Protein AF-A0A415LJX2-F1 (afdb_monomer_lite)

Secondary structure (DSSP, 8-state):
--------------GGG-SEE-HHHHHHHH---HHHHHHHHTSTT-TTEEEETTEEEEEHHHHHHHHHH-S--

Radius of gyration: 14.6 Å; chains: 1; bounding box: 52×24×29 Å

Structure (mmCIF, N/CA/C/O backbone):
data_AF-A0A415LJX2-F1
#
_entry.id   AF-A0A415LJX2-F1
#
loop_
_atom_site.group_PDB
_atom_site.id
_atom_site.type_symbol
_atom_site.label_atom_id
_atom_site.label_alt_id
_atom_site.label_comp_id
_atom_site.label_asym_id
_atom_site.label_entity_id
_atom_site.label_seq_id
_atom_site.pdbx_PDB_ins_code
_atom_site.Cartn_x
_atom_site.Cartn_y
_atom_site.Cartn_z
_atom_site.occupancy
_atom_site.B_iso_or_equiv
_atom_site.auth_seq_id
_atom_site.auth_comp_id
_atom_site.auth_asym_id
_atom_site.auth_atom_id
_atom_site.pdbx_PDB_model_num
ATOM 1 N N . MET A 1 1 ? 36.058 5.826 -10.785 1.00 40.66 1 MET A N 1
ATOM 2 C CA . MET A 1 1 ? 34.844 6.397 -10.167 1.00 40.66 1 MET A CA 1
ATOM 3 C C . MET A 1 1 ? 33.705 5.457 -10.487 1.00 40.66 1 MET A C 1
ATOM 5 O O . MET A 1 1 ? 33.475 5.168 -11.650 1.00 40.66 1 MET A O 1
ATOM 9 N N . SER A 1 2 ? 33.146 4.860 -9.445 1.00 45.72 2 SER A N 1
ATOM 10 C CA . SER A 1 2 ? 32.287 3.683 -9.493 1.00 45.72 2 SER A CA 1
ATOM 11 C C . SER A 1 2 ? 30.971 3.980 -10.212 1.00 45.72 2 SER A C 1
ATOM 13 O O . SER A 1 2 ? 30.116 4.676 -9.668 1.00 45.72 2 SER A O 1
ATOM 15 N N . GLU A 1 3 ? 30.794 3.445 -11.421 1.00 46.66 3 GLU A N 1
ATOM 16 C CA . GLU A 1 3 ? 29.479 3.375 -12.058 1.00 46.66 3 GLU A CA 1
ATOM 17 C C . GLU A 1 3 ? 28.623 2.392 -11.259 1.00 46.66 3 GLU A C 1
ATOM 19 O O . GLU A 1 3 ? 28.733 1.170 -11.377 1.00 46.66 3 GLU A O 1
ATOM 24 N N . GLY A 1 4 ? 27.821 2.956 -10.356 1.00 47.97 4 GLY A N 1
ATOM 25 C CA . GLY A 1 4 ? 26.856 2.229 -9.553 1.00 47.97 4 GLY A CA 1
ATOM 26 C C . GLY A 1 4 ? 25.968 1.374 -10.449 1.00 47.97 4 GLY A C 1
ATOM 27 O O . GLY A 1 4 ? 25.357 1.862 -11.396 1.00 47.97 4 GLY A O 1
ATOM 28 N N . ILE A 1 5 ? 25.940 0.085 -10.128 1.00 53.94 5 ILE A N 1
ATOM 29 C CA . ILE A 1 5 ? 25.160 -0.992 -10.735 1.00 53.94 5 ILE A CA 1
ATOM 30 C C . ILE A 1 5 ? 23.772 -0.481 -11.164 1.00 53.94 5 ILE A C 1
ATOM 32 O O . ILE A 1 5 ? 22.841 -0.411 -10.360 1.00 53.94 5 ILE A O 1
ATOM 36 N N . ARG A 1 6 ? 23.613 -0.147 -12.452 1.00 53.88 6 ARG A N 1
ATOM 37 C CA . ARG A 1 6 ? 22.299 0.001 -13.086 1.00 53.88 6 ARG A CA 1
ATOM 38 C C . ARG A 1 6 ? 21.666 -1.383 -13.104 1.00 53.88 6 ARG A C 1
ATOM 40 O O . ARG A 1 6 ? 21.965 -2.191 -13.983 1.00 53.88 6 ARG A O 1
ATOM 47 N N . ARG A 1 7 ? 20.837 -1.683 -12.102 1.00 57.31 7 ARG A N 1
ATOM 48 C CA . ARG A 1 7 ? 20.012 -2.893 -12.094 1.00 57.31 7 ARG A CA 1
ATOM 49 C C . ARG A 1 7 ? 19.115 -2.856 -13.332 1.00 57.31 7 ARG A C 1
ATOM 51 O O . ARG A 1 7 ? 18.161 -2.089 -13.397 1.00 57.31 7 ARG A O 1
ATOM 58 N N . ARG A 1 8 ? 19.490 -3.641 -14.339 1.00 67.62 8 ARG A N 1
ATOM 59 C CA . ARG A 1 8 ? 18.610 -4.049 -15.430 1.00 67.62 8 ARG A CA 1
ATOM 60 C C . ARG A 1 8 ? 17.607 -5.022 -14.838 1.00 67.62 8 ARG A C 1
ATOM 62 O O . ARG A 1 8 ? 18.032 -6.108 -14.497 1.00 67.62 8 ARG A O 1
ATOM 69 N N . ASP A 1 9 ? 16.356 -4.591 -14.744 1.00 49.09 9 ASP A N 1
ATOM 70 C CA . ASP A 1 9 ? 15.101 -5.357 -14.775 1.00 49.09 9 ASP A CA 1
ATOM 71 C C . ASP A 1 9 ? 14.015 -4.261 -14.880 1.00 49.09 9 ASP A C 1
ATOM 73 O O . ASP A 1 9 ? 14.035 -3.323 -14.094 1.00 49.09 9 ASP A O 1
ATOM 77 N N . SER A 1 10 ? 13.052 -4.176 -15.790 1.00 46.72 10 SER A N 1
ATOM 78 C CA . SER A 1 10 ? 12.518 -5.042 -16.834 1.00 46.72 10 SER A CA 1
ATOM 79 C C . SER A 1 10 ? 11.390 -4.220 -17.486 1.00 46.72 10 SER A C 1
ATOM 81 O O . SER A 1 10 ? 10.602 -3.618 -16.763 1.00 46.72 10 SER A O 1
ATOM 83 N N . ASN A 1 11 ? 11.300 -4.176 -18.812 1.00 48.94 11 ASN A N 1
ATOM 84 C CA . ASN A 1 11 ? 10.056 -3.982 -19.567 1.00 48.94 11 ASN A CA 1
ATOM 85 C C . ASN A 1 11 ? 8.947 -3.067 -18.955 1.00 48.94 11 ASN A C 1
ATOM 87 O O . ASN A 1 11 ? 8.021 -3.532 -18.299 1.00 48.94 11 ASN A O 1
ATOM 91 N N . THR A 1 12 ? 9.045 -1.759 -19.201 1.00 61.19 12 THR A N 1
ATOM 92 C CA . THR A 1 12 ? 8.016 -0.942 -19.891 1.00 61.19 12 THR A CA 1
ATOM 93 C C . THR A 1 12 ? 6.534 -1.014 -19.478 1.00 61.19 12 THR A C 1
ATOM 95 O O . THR A 1 12 ? 5.678 -0.716 -20.303 1.00 61.19 12 THR A O 1
ATOM 98 N N . VAL A 1 1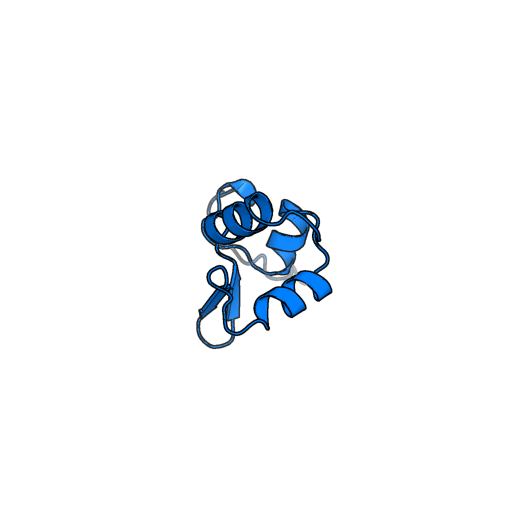3 ? 6.170 -1.371 -18.245 1.00 62.12 13 VAL A N 1
ATOM 99 C CA . VAL A 1 13 ? 4.772 -1.225 -17.791 1.00 62.12 13 VAL A CA 1
ATOM 100 C C . VAL A 1 13 ? 4.646 0.041 -16.943 1.00 62.12 13 VAL A C 1
ATOM 102 O O . VAL A 1 13 ? 5.209 0.083 -15.837 1.00 62.12 13 VAL A O 1
ATOM 105 N N . PRO A 1 14 ? 3.932 1.073 -17.436 1.00 77.00 14 PRO A N 1
ATOM 106 C CA . PRO A 1 14 ? 3.642 2.267 -16.654 1.00 77.00 14 PRO A CA 1
ATOM 107 C C . PRO A 1 14 ? 2.970 1.910 -15.329 1.00 77.00 14 PRO A C 1
ATOM 109 O O . PRO A 1 14 ? 2.244 0.920 -15.253 1.00 77.00 14 PRO A O 1
ATOM 112 N N . LEU A 1 15 ? 3.168 2.727 -14.293 1.00 77.94 15 LEU A N 1
ATOM 113 C CA . LEU A 1 15 ? 2.609 2.476 -12.959 1.00 77.94 15 LEU A CA 1
ATOM 114 C C . LEU A 1 15 ? 1.090 2.228 -13.005 1.00 77.94 15 LEU A C 1
ATOM 116 O O . LEU A 1 15 ? 0.597 1.292 -12.389 1.00 77.94 15 LEU A O 1
ATOM 120 N N . TRP A 1 16 ? 0.364 2.969 -13.839 1.00 79.44 16 TRP A N 1
ATOM 121 C CA . TRP A 1 16 ? -1.080 2.816 -14.042 1.00 79.44 16 TRP A CA 1
ATOM 122 C C . TRP A 1 16 ? -1.513 1.527 -14.768 1.00 79.44 16 TRP A C 1
ATOM 124 O O . TRP A 1 16 ? -2.695 1.205 -14.772 1.00 79.44 16 TRP A O 1
ATOM 134 N N . HIS A 1 17 ? -0.596 0.774 -15.383 1.00 77.19 17 HIS A N 1
ATOM 135 C CA . HIS A 1 17 ? -0.883 -0.513 -16.040 1.00 77.19 17 HIS A CA 1
ATOM 136 C C . HIS A 1 17 ? -0.435 -1.730 -15.227 1.00 77.19 17 HIS A C 1
ATOM 138 O O . HIS A 1 17 ? -0.635 -2.870 -15.650 1.00 77.19 17 HIS A O 1
ATOM 144 N N . ARG A 1 18 ? 0.180 -1.531 -14.058 1.00 83.50 18 ARG A N 1
ATOM 145 C CA . ARG A 1 18 ? 0.597 -2.655 -13.220 1.00 83.50 18 ARG A CA 1
ATOM 146 C C . ARG A 1 18 ? -0.599 -3.252 -12.491 1.00 83.50 18 ARG A C 1
ATOM 148 O O . ARG A 1 18 ? -1.449 -2.541 -11.962 1.00 83.50 18 ARG A O 1
ATOM 155 N N . TYR A 1 19 ? -0.626 -4.581 -12.426 1.00 86.75 19 TYR A N 1
ATOM 156 C CA . TYR A 1 19 ? -1.637 -5.320 -11.670 1.00 86.75 19 TYR A CA 1
ATOM 157 C C . TYR A 1 19 ? -1.515 -5.076 -10.158 1.00 86.75 19 TYR A C 1
ATOM 159 O O . TYR A 1 19 ? -2.508 -4.835 -9.469 1.00 86.75 19 TYR A O 1
ATOM 167 N N . ALA A 1 20 ? -0.283 -5.112 -9.645 1.00 89.19 20 ALA A N 1
ATOM 168 C CA . ALA A 1 20 ? 0.021 -4.861 -8.247 1.00 89.19 20 ALA A CA 1
ATOM 169 C C . ALA A 1 20 ? 1.105 -3.785 -8.113 1.00 89.19 20 ALA A C 1
ATOM 171 O O . ALA A 1 20 ? 2.065 -3.755 -8.886 1.00 89.19 20 ALA A O 1
ATOM 172 N N . LEU A 1 21 ? 0.931 -2.918 -7.124 1.00 90.69 21 LEU A N 1
ATOM 173 C CA . LEU A 1 21 ? 1.762 -1.758 -6.831 1.00 90.69 21 LEU A CA 1
ATOM 174 C C . LEU A 1 21 ? 2.410 -1.926 -5.462 1.00 90.69 21 LEU A C 1
ATOM 176 O O . LEU A 1 21 ? 1.821 -2.489 -4.542 1.00 90.69 21 LEU A O 1
ATOM 180 N N . THR A 1 22 ? 3.623 -1.422 -5.294 1.00 90.62 22 THR A N 1
ATOM 181 C CA . THR A 1 22 ? 4.183 -1.230 -3.950 1.00 90.62 22 THR A CA 1
ATOM 182 C C . THR A 1 22 ? 3.467 -0.082 -3.232 1.00 90.62 22 THR A C 1
ATOM 184 O O . THR A 1 22 ? 2.799 0.731 -3.864 1.00 90.62 22 THR A O 1
ATOM 187 N N . ILE A 1 23 ? 3.626 0.025 -1.909 1.00 90.06 23 ILE A N 1
ATOM 188 C CA . ILE A 1 23 ? 3.026 1.120 -1.121 1.00 90.06 23 ILE A CA 1
ATOM 189 C C . ILE A 1 23 ? 3.439 2.492 -1.674 1.00 90.06 23 ILE A C 1
ATOM 191 O O . ILE A 1 23 ? 2.604 3.379 -1.798 1.00 90.06 23 ILE A O 1
ATOM 195 N N . ASN A 1 24 ? 4.709 2.649 -2.051 1.00 89.62 24 ASN A N 1
ATOM 196 C CA . ASN A 1 24 ? 5.220 3.902 -2.601 1.00 89.62 24 ASN A CA 1
ATOM 197 C C . ASN A 1 24 ? 4.634 4.203 -3.993 1.00 89.62 24 ASN A C 1
ATOM 199 O O . ASN A 1 24 ? 4.257 5.333 -4.283 1.00 89.62 24 ASN A O 1
ATOM 203 N N . GLU A 1 25 ? 4.497 3.189 -4.847 1.00 89.38 25 GLU A N 1
ATOM 204 C CA . GLU A 1 25 ? 3.881 3.360 -6.168 1.00 89.38 25 GLU A CA 1
ATOM 205 C C . GLU A 1 25 ? 2.384 3.655 -6.066 1.00 89.38 25 GLU A C 1
ATOM 207 O O . GLU A 1 25 ? 1.880 4.518 -6.776 1.00 89.38 25 GLU A O 1
ATOM 212 N N . ALA A 1 26 ? 1.673 2.985 -5.157 1.00 90.00 26 ALA A N 1
ATOM 213 C CA . ALA A 1 26 ? 0.274 3.279 -4.876 1.00 90.00 26 ALA A CA 1
ATOM 214 C C . ALA A 1 26 ? 0.104 4.700 -4.323 1.00 90.00 26 ALA A C 1
ATOM 216 O O . ALA A 1 26 ? -0.825 5.395 -4.726 1.00 90.00 26 ALA A O 1
ATOM 217 N N . ALA A 1 27 ? 1.031 5.164 -3.480 1.00 91.00 27 ALA A N 1
ATOM 218 C CA . ALA A 1 27 ? 1.033 6.541 -3.004 1.00 91.00 27 ALA A CA 1
ATOM 219 C C . ALA A 1 27 ? 1.170 7.549 -4.154 1.00 91.00 27 ALA A C 1
ATOM 221 O O . ALA A 1 27 ? 0.485 8.563 -4.151 1.00 91.00 27 ALA A O 1
ATOM 222 N N . GLN A 1 28 ? 1.986 7.252 -5.169 1.00 88.38 28 GLN A N 1
ATOM 223 C CA . GLN A 1 28 ? 2.131 8.106 -6.353 1.00 88.38 28 GLN A CA 1
ATOM 224 C C . GLN A 1 28 ? 0.918 8.047 -7.295 1.00 88.38 28 GLN A C 1
ATOM 226 O O . GLN A 1 28 ? 0.520 9.073 -7.836 1.00 88.38 28 GLN A O 1
ATOM 231 N N . VAL A 1 29 ? 0.334 6.863 -7.508 1.00 88.88 29 VAL A N 1
ATOM 232 C CA . VAL A 1 29 ? -0.789 6.671 -8.447 1.00 88.88 29 VAL A CA 1
ATOM 233 C C . VAL A 1 29 ? -2.102 7.211 -7.882 1.00 88.88 29 VAL A C 1
ATOM 235 O O . VAL A 1 29 ? -2.839 7.882 -8.595 1.00 88.88 29 VAL A O 1
ATOM 238 N N . PHE A 1 30 ? -2.395 6.923 -6.614 1.00 87.50 30 PHE A N 1
ATOM 239 C CA . PHE A 1 30 ? -3.657 7.298 -5.966 1.00 87.50 30 PHE A CA 1
ATOM 240 C C . PHE A 1 30 ? -3.544 8.579 -5.135 1.00 87.50 30 PHE A C 1
ATOM 242 O O . PHE A 1 30 ? -4.544 9.050 -4.603 1.00 87.50 30 PHE A O 1
ATOM 249 N N . ASN A 1 31 ? -2.338 9.145 -5.025 1.00 88.44 31 ASN A N 1
ATOM 250 C CA . ASN A 1 31 ? -2.044 10.337 -4.231 1.00 88.44 31 ASN A CA 1
ATOM 251 C C . ASN A 1 31 ? -2.427 10.196 -2.740 1.00 88.44 31 ASN A C 1
ATOM 253 O O . ASN A 1 31 ? -2.825 11.161 -2.092 1.00 88.44 31 ASN A O 1
ATOM 257 N N . ILE A 1 32 ? -2.314 8.977 -2.194 1.00 88.94 32 ILE A N 1
ATOM 258 C CA . ILE A 1 32 ? -2.602 8.647 -0.789 1.00 88.94 32 ILE A CA 1
ATOM 259 C C . ILE A 1 32 ? -1.282 8.525 -0.030 1.00 88.94 32 ILE A C 1
ATOM 261 O O . ILE A 1 32 ? -0.352 7.858 -0.481 1.00 88.94 32 ILE A O 1
ATOM 265 N N . GLY A 1 33 ? -1.188 9.128 1.155 1.00 89.88 33 GLY A N 1
ATOM 266 C CA . GLY A 1 33 ? 0.026 9.051 1.966 1.00 89.88 33 GLY A CA 1
ATOM 267 C C . GLY A 1 33 ? 0.389 7.610 2.346 1.00 89.88 33 GLY A C 1
ATOM 268 O O . GLY A 1 33 ? -0.471 6.817 2.728 1.00 89.88 33 GLY A O 1
ATOM 269 N N . GLU A 1 34 ? 1.684 7.269 2.328 1.00 91.06 34 GLU A N 1
ATOM 270 C CA . GLU A 1 34 ? 2.145 5.911 2.670 1.00 91.06 34 GLU A CA 1
ATOM 271 C C . GLU A 1 34 ? 1.688 5.454 4.061 1.00 91.06 34 GLU A C 1
ATOM 273 O O . GLU A 1 34 ? 1.425 4.270 4.273 1.00 91.06 34 GLU A O 1
ATOM 278 N N . LYS A 1 35 ? 1.612 6.384 5.021 1.00 90.62 35 LYS A N 1
ATOM 279 C CA . LYS A 1 35 ? 1.131 6.093 6.374 1.00 90.62 35 LYS A CA 1
ATOM 280 C C . LYS A 1 35 ? -0.325 5.627 6.345 1.00 90.62 35 LYS A C 1
ATOM 282 O O . LYS A 1 35 ? -0.627 4.597 6.937 1.00 90.62 35 LYS A O 1
ATOM 287 N N . GLN A 1 36 ? -1.173 6.337 5.605 1.00 88.06 36 GLN A N 1
ATOM 288 C CA . GLN A 1 36 ? -2.589 6.016 5.473 1.00 88.06 36 GLN A CA 1
ATOM 289 C C . GLN A 1 36 ? -2.768 4.679 4.748 1.00 88.06 36 GLN A C 1
ATOM 291 O O . GLN A 1 36 ? -3.467 3.810 5.248 1.00 88.06 36 GLN A O 1
ATOM 296 N N . LEU A 1 37 ? -2.024 4.431 3.663 1.00 89.31 37 LEU A N 1
ATOM 297 C CA . LEU A 1 37 ? -2.024 3.121 2.997 1.00 89.31 37 LEU A CA 1
ATOM 298 C C . LEU A 1 37 ? -1.633 1.984 3.952 1.00 89.31 37 LEU A C 1
ATOM 300 O O . LEU A 1 37 ? -2.266 0.932 3.950 1.00 89.31 37 LEU A O 1
ATOM 304 N N . ARG A 1 38 ? -0.614 2.178 4.799 1.00 88.69 38 ARG A N 1
ATOM 305 C CA . ARG A 1 38 ? -0.225 1.179 5.811 1.00 88.69 38 ARG A CA 1
ATOM 306 C C . ARG A 1 38 ? -1.304 0.968 6.869 1.00 88.69 38 ARG A C 1
ATOM 308 O O . ARG A 1 38 ? -1.468 -0.162 7.317 1.00 88.69 38 ARG A O 1
ATOM 315 N N . GLU A 1 39 ? -2.012 2.021 7.268 1.00 88.31 39 GLU A N 1
ATOM 316 C CA . GLU A 1 39 ? -3.150 1.926 8.186 1.00 88.31 39 GLU A CA 1
ATOM 317 C C . GLU A 1 39 ? -4.305 1.147 7.547 1.00 88.31 39 GLU A C 1
ATOM 319 O O . GLU A 1 39 ? -4.809 0.216 8.168 1.00 88.31 39 GLU A O 1
ATOM 324 N N . MET A 1 40 ? -4.634 1.417 6.281 1.00 85.56 40 MET A N 1
ATOM 325 C CA . MET A 1 40 ? -5.683 0.698 5.547 1.00 85.56 40 MET A CA 1
ATOM 326 C C . MET A 1 40 ? -5.335 -0.784 5.325 1.00 85.56 40 MET A C 1
ATOM 328 O O . MET A 1 40 ? -6.204 -1.647 5.367 1.00 85.56 40 MET A O 1
ATOM 332 N N . ILE A 1 41 ? -4.055 -1.106 5.108 1.00 86.75 41 ILE A N 1
ATOM 333 C CA . ILE A 1 41 ? -3.573 -2.494 4.980 1.00 86.75 41 ILE A CA 1
ATOM 334 C C . ILE A 1 41 ? -3.629 -3.244 6.318 1.00 86.75 41 ILE A C 1
ATOM 336 O O . ILE A 1 41 ? -3.656 -4.472 6.343 1.00 86.75 41 ILE A O 1
ATOM 340 N N . ARG A 1 42 ? -3.605 -2.526 7.444 1.00 85.00 42 ARG A N 1
ATOM 341 C CA . ARG A 1 42 ? -3.645 -3.136 8.777 1.00 85.00 42 ARG A CA 1
ATOM 342 C C . ARG A 1 42 ? -5.038 -3.654 9.138 1.00 85.00 42 ARG A C 1
ATOM 344 O O . ARG A 1 42 ? -5.150 -4.425 10.090 1.00 85.00 42 ARG A O 1
ATOM 351 N N . ASP A 1 43 ? -6.067 -3.244 8.401 1.00 82.56 43 ASP A N 1
ATOM 352 C CA . ASP A 1 43 ? -7.415 -3.766 8.568 1.00 82.56 43 ASP A CA 1
ATOM 353 C C . ASP A 1 43 ? -7.448 -5.271 8.219 1.00 82.56 43 ASP A C 1
ATOM 355 O O . ASP A 1 43 ? -7.069 -5.655 7.106 1.00 82.56 43 ASP A O 1
ATOM 359 N N . PRO A 1 44 ? -7.887 -6.153 9.138 1.00 69.44 44 PRO A N 1
ATOM 360 C CA . PRO A 1 44 ? -7.972 -7.592 8.886 1.00 69.44 44 PRO A CA 1
ATOM 361 C C . PRO A 1 44 ? -8.947 -7.973 7.756 1.00 69.44 44 PRO A C 1
ATOM 363 O O . PRO A 1 44 ? -8.869 -9.093 7.253 1.00 69.44 44 PRO A O 1
ATOM 366 N N . GLY A 1 45 ? -9.840 -7.070 7.333 1.00 70.38 45 GLY A N 1
ATOM 367 C CA . GLY A 1 45 ? -10.736 -7.237 6.185 1.00 70.38 45 GLY A CA 1
ATOM 368 C C . GLY A 1 45 ? -10.166 -6.742 4.849 1.00 70.38 45 GLY A C 1
ATOM 369 O O . GLY A 1 45 ? -10.883 -6.716 3.847 1.00 70.38 45 GLY A O 1
ATOM 370 N N . CYS A 1 46 ? -8.898 -6.327 4.805 1.00 75.38 46 CYS A N 1
ATOM 371 C CA . CYS A 1 46 ? -8.293 -5.724 3.623 1.00 75.38 46 CYS A CA 1
ATOM 372 C C . CYS A 1 46 ? -8.158 -6.725 2.455 1.00 75.38 46 CYS A C 1
ATOM 374 O O . CYS A 1 46 ? -7.224 -7.524 2.380 1.00 75.38 46 CYS A O 1
ATOM 376 N N . GLY A 1 47 ? -9.078 -6.654 1.488 1.00 81.25 47 GLY A N 1
ATOM 377 C CA . GLY A 1 47 ? -9.062 -7.492 0.279 1.00 81.25 47 GLY A CA 1
ATOM 378 C C . GLY A 1 47 ? -8.120 -7.012 -0.835 1.00 81.25 47 GLY A C 1
ATOM 379 O O . GLY A 1 47 ? -7.944 -7.711 -1.838 1.00 81.25 47 GLY A O 1
ATOM 380 N N . PHE A 1 48 ? -7.520 -5.826 -0.690 1.00 87.31 48 PHE A N 1
ATOM 381 C CA . PHE A 1 48 ? -6.673 -5.212 -1.718 1.00 87.31 48 PHE A CA 1
ATOM 382 C C . PHE A 1 48 ? -5.169 -5.402 -1.491 1.00 87.31 48 PHE A C 1
ATOM 384 O O . PHE A 1 48 ? -4.381 -5.044 -2.365 1.00 87.31 48 PHE A O 1
ATOM 391 N N . VAL A 1 49 ? -4.748 -5.997 -0.374 1.00 90.75 49 VAL A N 1
ATOM 392 C CA . VAL A 1 49 ? -3.337 -6.297 -0.102 1.00 90.75 49 VAL A CA 1
ATOM 393 C C . VAL A 1 49 ? -2.949 -7.714 -0.544 1.00 90.75 49 VAL A C 1
ATOM 395 O O . VAL A 1 49 ? -3.718 -8.669 -0.460 1.00 90.75 49 VAL A O 1
ATOM 398 N N . LEU A 1 50 ? -1.718 -7.854 -1.026 1.00 89.00 50 LEU A N 1
ATOM 399 C CA . LEU A 1 50 ? -1.024 -9.104 -1.309 1.00 89.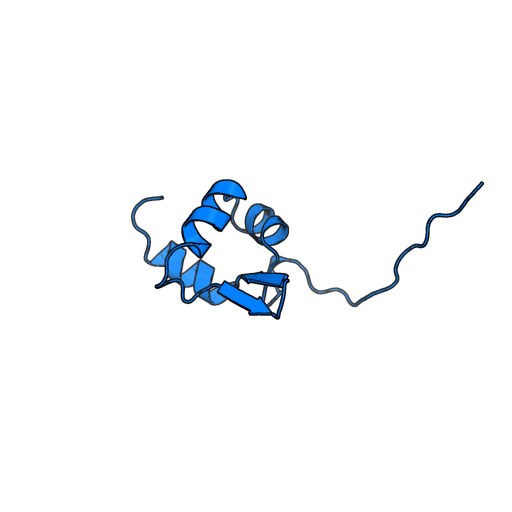00 50 LEU A CA 1
ATOM 400 C C . LEU A 1 50 ? 0.216 -9.198 -0.424 1.00 89.00 50 LEU A C 1
ATOM 402 O O . LEU A 1 50 ? 1.166 -8.425 -0.575 1.00 89.00 50 LEU A O 1
ATOM 406 N N . TYR A 1 51 ? 0.229 -10.193 0.456 1.00 87.94 51 TYR A N 1
ATOM 407 C CA . TYR A 1 51 ? 1.407 -10.546 1.238 1.00 87.94 51 TYR A CA 1
ATOM 408 C C . TYR A 1 51 ? 2.226 -11.593 0.484 1.00 87.94 51 TYR A C 1
ATOM 410 O O . TYR A 1 51 ? 1.822 -12.747 0.359 1.00 87.94 51 TYR A O 1
ATOM 418 N N . ILE A 1 52 ? 3.388 -11.188 -0.029 1.00 85.25 52 ILE A N 1
ATOM 419 C CA . ILE A 1 52 ? 4.342 -12.074 -0.706 1.00 85.25 52 ILE A CA 1
ATOM 420 C C . ILE A 1 52 ? 5.570 -12.218 0.195 1.00 85.25 52 ILE A C 1
ATOM 422 O O . ILE A 1 52 ? 6.561 -11.488 0.078 1.00 85.25 52 ILE A O 1
ATOM 426 N N . GLY A 1 53 ? 5.485 -13.148 1.148 1.00 86.19 53 GLY A N 1
ATOM 427 C CA . GLY A 1 53 ? 6.502 -13.337 2.181 1.00 86.19 53 GLY A CA 1
ATOM 428 C C . GLY A 1 53 ? 6.668 -12.075 3.031 1.00 86.19 53 GLY A C 1
ATOM 429 O O . GLY A 1 53 ? 5.775 -11.710 3.785 1.00 86.19 53 GLY A O 1
ATOM 430 N N . ARG A 1 54 ? 7.814 -11.392 2.897 1.00 84.88 54 ARG A N 1
ATOM 431 C CA . ARG A 1 54 ? 8.093 -10.110 3.581 1.00 84.88 54 ARG A CA 1
ATOM 432 C C . ARG A 1 54 ? 7.661 -8.874 2.789 1.00 84.88 54 ARG A C 1
ATOM 434 O O . ARG A 1 54 ? 7.724 -7.767 3.315 1.00 84.88 54 ARG A O 1
ATOM 441 N N . ARG A 1 55 ? 7.304 -9.033 1.513 1.00 85.12 55 ARG A N 1
ATOM 442 C CA . ARG A 1 55 ? 6.902 -7.920 0.647 1.00 85.12 55 ARG A CA 1
ATOM 443 C C . ARG A 1 55 ? 5.394 -7.741 0.710 1.00 85.12 55 ARG A C 1
ATOM 445 O O . ARG A 1 55 ? 4.648 -8.715 0.677 1.00 85.12 55 ARG A O 1
ATOM 452 N N . ILE A 1 56 ? 4.974 -6.484 0.756 1.00 89.06 56 ILE A N 1
ATOM 453 C CA . ILE A 1 56 ? 3.573 -6.083 0.714 1.00 89.06 56 ILE A CA 1
ATOM 454 C C . ILE A 1 56 ? 3.342 -5.401 -0.628 1.00 89.06 56 ILE A C 1
ATOM 456 O O . ILE A 1 56 ? 4.052 -4.454 -0.973 1.00 89.06 56 ILE A O 1
ATOM 460 N N . LEU A 1 57 ? 2.367 -5.902 -1.376 1.00 91.19 57 LEU A N 1
ATOM 461 C CA . LEU A 1 57 ? 1.894 -5.307 -2.616 1.00 91.19 57 LEU A CA 1
ATOM 462 C C . LEU A 1 57 ? 0.408 -4.985 -2.491 1.00 91.19 57 LEU A C 1
ATOM 464 O O . LEU A 1 57 ? -0.311 -5.605 -1.717 1.00 91.19 57 LEU A O 1
ATOM 468 N N . ILE A 1 58 ? -0.054 -4.027 -3.273 1.00 91.38 58 ILE A N 1
ATOM 469 C CA . ILE A 1 58 ? -1.434 -3.571 -3.323 1.00 91.38 58 ILE A CA 1
ATOM 470 C C . ILE A 1 58 ? -1.972 -3.896 -4.711 1.00 91.38 58 ILE A C 1
ATOM 472 O O . ILE A 1 58 ? -1.398 -3.475 -5.711 1.00 91.38 58 ILE A O 1
ATOM 476 N N . LYS A 1 59 ? -3.067 -4.649 -4.793 1.00 91.38 59 LYS A N 1
ATOM 477 C CA . LYS A 1 59 ? -3.784 -4.889 -6.048 1.00 91.38 59 LYS A CA 1
ATOM 478 C C . LYS A 1 59 ? -4.443 -3.584 -6.485 1.00 91.38 59 LYS A C 1
ATOM 480 O O . LYS A 1 59 ? -5.310 -3.077 -5.774 1.00 91.38 59 LYS A O 1
ATOM 485 N N . ARG A 1 60 ? -4.061 -3.065 -7.655 1.00 90.06 60 ARG A N 1
ATOM 486 C CA . ARG A 1 60 ? -4.555 -1.779 -8.172 1.00 90.06 60 ARG A CA 1
ATOM 487 C C . ARG A 1 60 ? -6.079 -1.772 -8.277 1.00 90.06 60 ARG A C 1
ATOM 489 O O . ARG A 1 60 ? -6.711 -0.919 -7.675 1.00 90.06 60 ARG A O 1
ATOM 496 N N . GLU A 1 61 ? -6.659 -2.762 -8.955 1.00 89.75 61 GLU A N 1
ATOM 497 C CA . GLU A 1 61 ? -8.114 -2.842 -9.160 1.00 89.75 61 GLU A CA 1
ATOM 498 C C . GLU A 1 61 ? -8.897 -3.009 -7.856 1.00 89.75 61 GLU A C 1
ATOM 500 O O . GLU A 1 61 ? -9.991 -2.479 -7.710 1.00 89.75 61 GLU A O 1
ATOM 505 N N . SER A 1 62 ? -8.359 -3.761 -6.894 1.00 89.62 62 SER A N 1
ATOM 506 C CA . SER A 1 62 ? -9.027 -3.941 -5.604 1.00 89.62 62 SER A CA 1
ATOM 507 C C . SER A 1 62 ? -8.991 -2.660 -4.774 1.00 89.62 62 SER A C 1
ATOM 509 O O . SER A 1 62 ? -9.975 -2.357 -4.109 1.00 89.62 62 SER A O 1
ATOM 511 N N . LEU A 1 63 ? -7.883 -1.909 -4.823 1.00 88.31 63 LEU A N 1
ATOM 512 C CA . LEU A 1 63 ? -7.789 -0.599 -4.181 1.00 88.31 63 LEU A CA 1
ATOM 513 C C . LEU A 1 63 ? -8.699 0.420 -4.880 1.00 88.31 63 LEU A C 1
ATOM 515 O O . LEU A 1 63 ? -9.383 1.176 -4.207 1.00 88.31 63 LEU A O 1
ATOM 519 N N . GLU A 1 64 ? -8.753 0.408 -6.209 1.00 87.69 64 GLU A N 1
ATOM 520 C CA . GLU A 1 64 ? -9.632 1.267 -7.010 1.00 87.69 64 GLU A CA 1
ATOM 521 C C . GLU A 1 64 ? -11.105 1.038 -6.646 1.00 87.69 64 GLU A C 1
ATOM 523 O O . GLU A 1 64 ? -11.776 1.978 -6.235 1.00 87.69 64 GLU A O 1
ATOM 528 N N . ARG A 1 65 ? -11.567 -0.221 -6.619 1.00 88.56 65 ARG A N 1
ATOM 529 C CA . ARG A 1 65 ? -12.917 -0.562 -6.133 1.00 88.56 65 ARG A CA 1
ATOM 530 C C . ARG A 1 65 ? -13.135 -0.168 -4.676 1.00 88.56 65 ARG A C 1
ATOM 532 O O . ARG A 1 65 ? -14.236 0.230 -4.312 1.00 88.56 65 ARG A O 1
ATOM 539 N N . TYR A 1 66 ? -12.124 -0.311 -3.821 1.00 87.00 66 TYR A N 1
ATOM 540 C CA . TYR A 1 66 ? -12.231 0.108 -2.424 1.00 87.00 66 TYR A CA 1
ATOM 541 C C . TYR A 1 66 ? -12.467 1.620 -2.326 1.00 87.00 66 TYR A C 1
ATOM 543 O O . TYR A 1 66 ? -13.355 2.045 -1.597 1.00 87.00 66 TYR A O 1
ATOM 551 N N . LEU A 1 67 ? -11.724 2.419 -3.096 1.00 85.12 67 LEU A N 1
ATOM 552 C CA . LEU A 1 67 ? -11.866 3.875 -3.140 1.00 85.12 67 LEU A CA 1
ATOM 553 C C . LEU A 1 67 ? -13.185 4.314 -3.786 1.00 85.12 67 LEU A C 1
ATOM 555 O O . LEU A 1 67 ? -13.814 5.228 -3.273 1.00 85.12 67 LEU A O 1
ATOM 559 N N . GLU A 1 68 ? -13.647 3.642 -4.844 1.00 85.81 68 GLU A N 1
ATOM 560 C CA . GLU A 1 68 ? -14.959 3.902 -5.460 1.00 85.81 68 GLU A CA 1
ATOM 561 C C . GLU A 1 68 ? -16.120 3.697 -4.478 1.00 85.81 68 GLU A C 1
ATOM 563 O O . GLU A 1 68 ? -17.088 4.453 -4.486 1.00 85.81 68 GLU A O 1
ATOM 568 N N . ASN A 1 69 ? -16.025 2.678 -3.620 1.00 79.38 69 ASN A N 1
ATOM 569 C CA . ASN A 1 69 ? -17.032 2.404 -2.594 1.00 79.38 69 ASN A CA 1
ATOM 570 C C . ASN A 1 69 ? -16.820 3.230 -1.311 1.00 79.38 69 ASN A C 1
ATOM 572 O O . ASN A 1 69 ? -17.694 3.260 -0.443 1.00 79.38 69 ASN A O 1
ATOM 576 N N . SER A 1 70 ? -15.669 3.890 -1.169 1.00 69.88 70 SER A N 1
ATOM 577 C CA . SER A 1 70 ? -15.319 4.685 0.003 1.00 69.88 70 SER A CA 1
ATOM 578 C C . SER A 1 70 ? -15.870 6.102 -0.135 1.00 69.88 70 SER A C 1
ATOM 580 O O . SER A 1 70 ? -15.346 6.920 -0.882 1.00 69.88 70 SER A O 1
ATOM 582 N N . VAL A 1 71 ? -16.915 6.417 0.630 1.00 58.94 71 VAL A N 1
ATOM 583 C CA . VAL A 1 71 ? -17.568 7.742 0.618 1.00 58.94 71 VAL A CA 1
ATOM 584 C C . VAL A 1 71 ? -16.797 8.791 1.447 1.00 58.94 71 VAL A C 1
ATOM 586 O O . VAL A 1 71 ? -17.016 9.987 1.276 1.00 58.94 71 VAL A O 1
ATOM 589 N N . TYR A 1 72 ? -15.870 8.373 2.318 1.00 56.38 72 TYR A N 1
ATOM 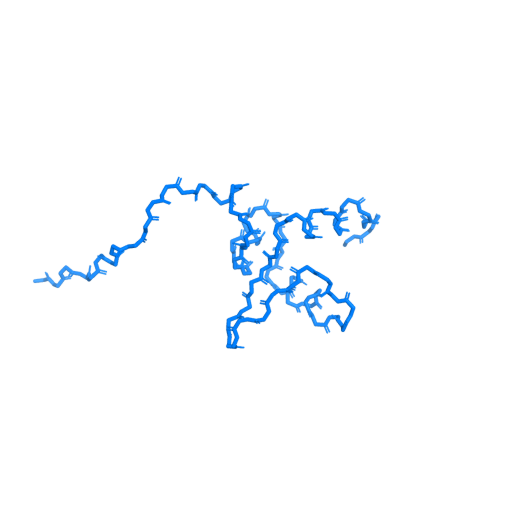590 C CA . TYR A 1 72 ? -15.031 9.258 3.140 1.00 56.38 72 TYR A CA 1
ATOM 591 C C . TYR A 1 72 ? -13.626 8.660 3.322 1.00 56.38 72 TYR A C 1
ATOM 593 O O . TYR A 1 72 ? -13.513 7.476 3.640 1.00 56.38 72 TYR A O 1
ATOM 601 N N . ILE A 1 73 ? -12.576 9.470 3.134 1.00 54.53 73 ILE A N 1
ATOM 602 C CA . ILE A 1 73 ? -11.154 9.136 3.366 1.00 54.53 73 ILE A CA 1
ATOM 603 C C . ILE A 1 73 ? -10.505 10.169 4.283 1.00 54.53 73 ILE A C 1
ATOM 605 O O . ILE A 1 73 ? -10.933 11.343 4.220 1.00 54.53 73 ILE A O 1
#

Organism: NCBI:txid40520

InterPro domains:
  IPR010093 SinI-like, DNA-binding domain [TIGR01764] (21-68)
  IPR015122 Excisionase from transposon Tn916 [PF09035] (11-69)
  IPR038148 Transposon Tn1545/Tn916, excisionase [G3DSA:3.90.105.50] (19-65)

Foldseek 3Di:
DDPPDPDDDDDDDPLVRDQKAALVSCCVVVVDDSVVVVVLVPPPPQPQWDDDPPGIIGGPVSVVVVVVPDPDD

pLDDT: mean 78.89, std 14.79, range [40.66, 91.38]

Sequence (73 aa):
MSEGIRRRDSNTVPLWHRYALTINEAAQVFNIGEKQLREMIRDPGCGFVLYIGRRILIKRESLERYLENSVYI

=== Feature glossary ===
The record interleaves many kinds of information about one protein. Here is each kind framed as the question it answers.

Q: What are the backbone torsion angles?
A: φ (phi) and ψ (psi) are the two rotatable backbone dihedrals per residue: φ is the C(i-1)–N–Cα–C torsion, ψ is the N–Cα–C–N(i+1) torsion, both in degrees on (−180°, 180°]. α-helical residues cluster near (−60°, −45°); β-strand residues near (−120°, +130°). A Ramachandran plot is simply a scatter of (φ, ψ) for every residue.

Q: What is the amino-acid chain?
A: This is the polypeptide sequence — one letter per residue, N-terminus first. Length ranges from a few dozen residues for small domains to over a thousand for large multi-domain proteins.

Q: How mobile is each atom in the crystal?
A: For experimental (PDB) structures, the B-factor (temperature factor) quantifies the positional spread of each atom in the crystal — a combination of thermal vibration and static disorder — in units of Å². High B-factors mark flexible loops or poorly resolved regions; low B-factors mark the rigid, well-ordered core.

Q: Are the domains correctly placed relative to each other?
A: Predicted Aligned Error (PAE) is an Al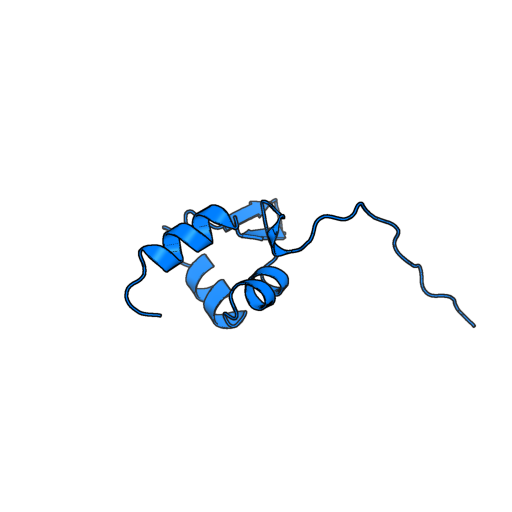phaFold confidence matrix: entry (i, j) is the expected error in the position of residue j, in ångströms, when the prediction is superimposed on the true structure at residue i. Low PAE within a block of residues me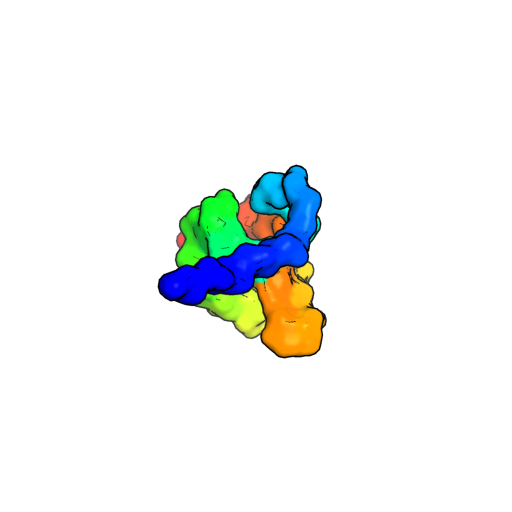ans that block is internally rigid and well-predicted; high PAE between two blocks means their relative placement is uncertain even if each block individually is confident.

Q: How confident is the AlphaFold model at each residue?
A: pLDDT is the predicted lDDT-Cα score: AlphaFold's confidence that the local environment of each residue (all inter-atomic distances within 15 Å) is correctly placed. It is a per-residue number between 0 and 100, with higher meaning more reliable.

Q: What family and function is it annotated with?
A: Functional annotations link the protein to curated databases. InterPro entries identify conserved domains and families by matching the sequence against member-database signatures (Pfam, PROSITE, CDD, …). Gene Ontology (GO) terms describe molecular function, biological process, and cellular component in a controlled vocabulary. CATH places the structure in a hierarchical fold classification (Class/Architecture/Topology/Homologous-superfamily). The organism is the source species.

Q: How big and how compact is the whole molecule?
A: Three whole-structure scalars: the radius of gyration (RMS distance of Cα from centroid, in Å), the count of Cα–Cα contacts (pairs closer than 8 Å and separated by more than four residues in sequence — i.e. tertiary, not local, contacts), and the bounding-box dimensions. Together they distinguish compact globular folds from extended fibres or disordered chains.

Q: What known structures does this most resemble?
A: The Foldseek neighbor list gives the closest experimentally determined structures in the PDB, ranked by structural alignment. TM-score near 1 means near-identical fold; near 0.3 means only rough topology match. This is how one finds what a novel AlphaFold prediction most resembles in the solved-structure universe.

Q: Which residues are buried vs exposed?
A: SASA measures how much of the protein is reachable by solvent. It is computed by rolling a water-sized probe over the atomic surface and summing the exposed area (Å²). Per-residue SASA distinguishes core (buried, low SASA) from surface (exposed, high SASA) residues; total SASA is a whole-molecule size measure.

Q: Which residues are in helices, strands, or loops?
A: Eight-state secondary structure (DSSP): H is the canonical α-helix, G the tighter 3₁₀-helix, I the wider π-helix; E/B are β-structure, T and S are turns and bends, and '-' is everything else. DSSP derives these from the pattern of main-chain N–H···O=C hydrogen bonds, not from the sequence.

Q: Where is each backbone atom in 3D?
A: Structure coordinates are given as an mmCIF _atom_site loop: one row per atom with element, residue name, chain id, sequence number, and x/y/z position in Å. Only the four main-chain atoms per residue are included here; side chains are omitted to keep the record compact.

Q: What if only a Cα trace is available?
A: Three-state secondary structure (P-SEA) collapses the eight DSSP classes into helix (a), strand (b), and coi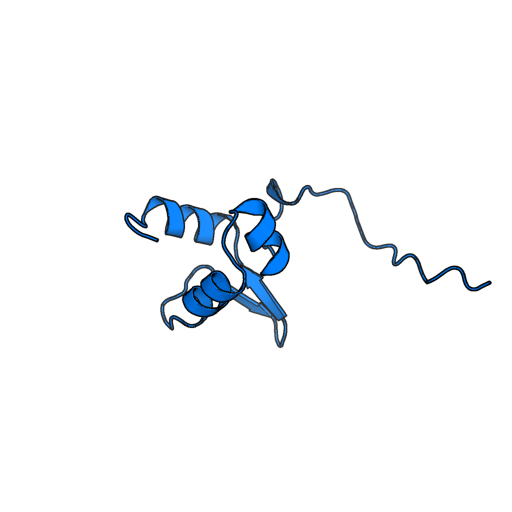l (c). P-SEA assigns these from Cα geometry alone — distances and angles — without requiring backbone oxygens, so it works on any Cα trace.

Q: What do the rendered images show?
A: The six renders are orthographic views along the three Cartesian axes in both directions. Representation (cartoon, sticks, or surface) and color scheme (sequence-rainbow or by-chain) vary across proteins so the training set covers all the common visualization conventions.

Q: What does the local fold look like, residue by residue?
A: Foldseek's 3Di representation compresses backbone geometry into a per-residue letter drawn from a learned twenty-state alphabet. It captures the tertiary interaction pattern around each residue — which residues are packed against it in space, regardless of where they are in sequence.

Q: What do the diagnostic plots show?
A: The contact map is a binary N×N matrix image: pixel (i, j) is dark where Cα_i and Cα_j are within 8 Å and |i−j|>4. Because the |i−j|>4 filter removes local helical contacts, off-diagonal stripes parallel to the main diagonal indicate parallel β-sheets; stripes perpendicular to it indicate antiparallel β-sheets. The Ramachandran plot scatters every residue's (φ, ψ) pair against the sterically allowed regions. The PAE heatmap renders the predicted-aligned-error matrix.